Protein AF-S9S269-F1 (afdb_monomer)

InterPro domains:
  IPR006431 Bacteriophage tail tape measure, C-terminal [PF09718] (2-37)

Organism: NCBI:txid1123069

Sequence (153 aa):
MGQFVKTGKLNFRDLVTSLLADLAQLAARRFILGPIANALSGVFSGAGGIFANVLHAGGMVGSAGPSRMVPAMAFAAAPRMHSGGMAGLRHDEVPAILQRGERVLSRREAQSYGAGGGVNVTIMARDAESFRQSRTQVAADIARAVSLGRRGM

Mean predicted aligned error: 17.54 Å

Secondary structure (DSSP, 8-state):
--STTS-----HHHHHHHHHHHHHHHHHHHHHHHHHHHHHHHHHHTTTEEEEE--TT---TTSS--EEEEEGGGGTT---GGG---TTS-TT-------TT--PPPHHHHHHHHH----------S-HHHHHHHHHHHHHHHHHHHHHHTT--

Radius of gyration: 37.11 Å; Cα contacts (8 Å, |Δi|>4): 52; chains: 1; bounding box: 91×45×87 Å

Structure (mmCIF, N/CA/C/O backbone):
data_AF-S9S269-F1
#
_entry.id   AF-S9S269-F1
#
loop_
_atom_site.group_PDB
_atom_site.id
_atom_site.type_symbol
_atom_site.label_atom_id
_atom_site.label_alt_id
_atom_site.label_comp_id
_atom_site.label_asym_id
_atom_site.label_entity_id
_atom_site.label_seq_id
_atom_site.pdbx_PDB_ins_code
_atom_site.Cartn_x
_atom_site.Cartn_y
_atom_site.Cartn_z
_atom_site.occupancy
_atom_site.B_iso_or_equiv
_atom_site.auth_seq_id
_atom_site.auth_comp_id
_atom_site.auth_asym_id
_atom_site.auth_atom_id
_atom_site.pdbx_PDB_model_num
ATOM 1 N N . MET A 1 1 ? 43.053 9.076 -40.406 1.00 41.72 1 MET A N 1
ATOM 2 C CA . MET A 1 1 ? 43.858 9.992 -39.564 1.00 41.72 1 MET A CA 1
ATOM 3 C C . MET A 1 1 ? 44.193 11.262 -40.348 1.00 41.72 1 MET A C 1
ATOM 5 O O . MET A 1 1 ? 45.353 11.549 -40.606 1.00 41.72 1 MET A O 1
ATOM 9 N N . GLY A 1 2 ? 43.165 11.978 -40.814 1.00 50.69 2 GLY A N 1
ATOM 10 C CA . GLY A 1 2 ? 43.302 13.126 -41.714 1.00 50.69 2 GLY A CA 1
ATOM 11 C C . GLY A 1 2 ? 42.988 14.437 -40.997 1.00 50.69 2 GLY A C 1
ATOM 12 O O . GLY A 1 2 ? 42.095 14.478 -40.161 1.00 50.69 2 GLY A O 1
ATOM 13 N N . GLN A 1 3 ? 43.744 15.485 -41.327 1.00 48.25 3 GLN A N 1
ATOM 14 C CA . GLN A 1 3 ? 43.521 16.902 -40.985 1.00 48.25 3 GLN A CA 1
ATOM 15 C C . GLN A 1 3 ? 43.586 17.368 -39.516 1.00 48.25 3 GLN A C 1
ATOM 17 O O . GLN A 1 3 ? 43.533 18.572 -39.288 1.00 48.25 3 GLN A O 1
ATOM 22 N N . PHE A 1 4 ? 43.826 16.501 -38.532 1.00 53.91 4 PHE A N 1
ATOM 23 C CA . PHE A 1 4 ? 43.843 16.911 -37.115 1.00 53.91 4 PHE A CA 1
ATOM 24 C C . PHE A 1 4 ? 45.000 17.859 -36.703 1.00 53.91 4 PHE A C 1
ATOM 26 O O . PHE A 1 4 ? 44.900 18.524 -35.679 1.00 53.91 4 PHE A O 1
ATOM 33 N N . VAL A 1 5 ? 46.095 17.971 -37.474 1.00 51.16 5 VAL A N 1
ATOM 34 C CA . VAL A 1 5 ? 47.366 18.527 -36.938 1.00 51.16 5 VAL A CA 1
ATOM 35 C C . VAL A 1 5 ? 47.867 19.822 -37.606 1.00 51.16 5 VAL A C 1
ATOM 37 O O . VAL A 1 5 ? 48.879 20.361 -37.180 1.00 51.16 5 VAL A O 1
ATOM 40 N N . LYS A 1 6 ? 47.198 20.398 -38.618 1.00 48.97 6 LYS A N 1
ATOM 41 C CA . LYS A 1 6 ? 47.802 21.530 -39.368 1.00 48.97 6 LYS A CA 1
ATOM 42 C C . LYS A 1 6 ? 47.320 22.948 -39.048 1.00 48.97 6 LYS A C 1
ATOM 44 O O . LYS A 1 6 ? 47.959 23.879 -39.522 1.00 48.97 6 LYS A O 1
ATOM 49 N N . THR A 1 7 ? 46.269 23.162 -38.253 1.00 53.44 7 THR A N 1
ATOM 50 C CA . THR A 1 7 ? 45.755 24.537 -38.048 1.00 53.44 7 THR A CA 1
ATOM 51 C C . THR A 1 7 ? 45.468 24.956 -36.612 1.00 53.44 7 THR A C 1
ATOM 53 O O . THR A 1 7 ? 45.322 26.155 -36.397 1.00 53.44 7 THR A O 1
ATOM 56 N N . GLY A 1 8 ? 45.409 24.049 -35.628 1.00 50.50 8 GLY A N 1
ATOM 57 C CA . GLY A 1 8 ? 45.296 24.420 -34.205 1.00 50.50 8 GLY A CA 1
ATOM 58 C C . GLY A 1 8 ? 44.146 25.383 -33.857 1.00 50.50 8 GLY A C 1
ATOM 59 O O . GLY A 1 8 ? 44.200 26.055 -32.833 1.00 50.50 8 GLY A O 1
ATOM 60 N N . LYS A 1 9 ? 43.118 25.488 -34.709 1.00 51.69 9 LYS A N 1
ATOM 61 C CA . LYS A 1 9 ? 41.952 26.355 -34.523 1.00 51.69 9 LYS A CA 1
ATOM 62 C C . LYS A 1 9 ? 40.711 25.478 -34.552 1.00 51.69 9 LYS A C 1
ATOM 64 O O . LYS A 1 9 ? 40.215 25.128 -35.617 1.00 51.69 9 LYS A O 1
ATOM 69 N N . LEU A 1 10 ? 40.230 25.103 -33.371 1.00 59.59 10 LEU A N 1
ATOM 70 C CA . LEU A 1 10 ? 38.880 24.574 -33.213 1.00 59.59 10 LEU A CA 1
ATOM 71 C C . LEU A 1 10 ? 37.900 25.699 -33.563 1.00 59.59 10 LEU A C 1
ATOM 73 O O . LEU A 1 10 ? 37.666 26.599 -32.758 1.00 59.59 10 LEU A O 1
ATOM 77 N N . ASN A 1 11 ? 37.334 25.680 -34.769 1.00 74.19 11 ASN A N 1
ATOM 78 C CA . ASN A 1 11 ? 36.183 26.520 -35.066 1.00 74.19 11 ASN A CA 1
ATOM 79 C C . ASN A 1 11 ? 35.004 25.963 -34.267 1.00 74.19 11 ASN A C 1
ATOM 81 O O . ASN A 1 11 ? 34.527 24.863 -34.538 1.00 74.19 11 ASN A O 1
ATOM 85 N N . PHE A 1 12 ? 34.505 26.727 -33.298 1.00 74.88 12 PHE A N 1
ATOM 86 C CA . PHE A 1 12 ? 33.343 26.342 -32.490 1.00 74.88 12 PHE A CA 1
ATOM 87 C C . PHE A 1 12 ? 32.138 25.917 -33.352 1.00 74.88 12 PHE A C 1
ATOM 89 O O . PHE A 1 12 ? 31.405 25.002 -32.993 1.00 74.88 12 PHE A O 1
ATOM 96 N N . ARG A 1 13 ? 31.981 26.522 -34.538 1.00 78.25 13 ARG A N 1
ATOM 97 C CA . ARG A 1 13 ? 30.952 26.147 -35.521 1.00 78.25 13 ARG A CA 1
ATOM 98 C C . ARG A 1 13 ? 31.097 24.714 -36.028 1.00 78.25 13 ARG A C 1
ATOM 100 O O . ARG A 1 13 ? 30.091 24.019 -36.124 1.00 78.25 13 ARG A O 1
ATOM 107 N N . ASP A 1 14 ? 32.315 24.264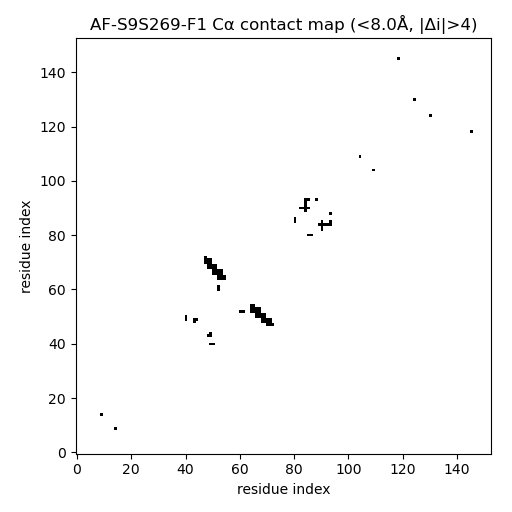 -36.307 1.00 80.25 14 ASP A N 1
ATOM 108 C CA . ASP A 1 14 ? 32.562 22.916 -36.827 1.00 80.25 14 ASP A CA 1
ATOM 109 C C . ASP A 1 14 ? 32.287 21.866 -35.736 1.00 80.25 14 ASP A C 1
ATOM 111 O O . ASP A 1 14 ? 31.657 20.848 -36.012 1.00 80.25 14 ASP A O 1
ATOM 115 N N . LEU A 1 15 ? 32.638 22.169 -34.477 1.00 82.75 15 LEU A N 1
ATOM 116 C CA . LEU A 1 15 ? 32.318 21.333 -33.310 1.00 82.75 15 LEU A CA 1
ATOM 117 C C . LEU A 1 15 ? 30.804 21.218 -33.069 1.00 82.75 15 LEU A C 1
ATOM 119 O O . LEU A 1 15 ? 30.281 20.130 -32.829 1.00 82.75 15 LEU A O 1
ATOM 123 N N . VAL A 1 16 ? 30.082 22.340 -33.128 1.00 87.25 16 VAL A N 1
ATOM 124 C CA . VAL A 1 16 ? 28.619 22.340 -32.974 1.00 87.25 16 VAL A CA 1
ATOM 125 C C . VAL A 1 16 ? 27.963 21.576 -34.125 1.00 87.25 16 VAL A C 1
ATOM 127 O O . VAL A 1 16 ? 27.030 20.809 -33.901 1.00 87.25 16 VAL A O 1
ATOM 130 N N . THR A 1 17 ? 28.481 21.725 -35.345 1.00 88.56 17 THR A N 1
ATOM 131 C CA . THR A 1 17 ? 27.962 21.024 -36.526 1.00 88.56 17 THR A CA 1
ATOM 132 C C . THR A 1 17 ? 28.174 19.514 -36.421 1.00 88.56 17 THR A C 1
ATOM 134 O O . THR A 1 17 ? 27.249 18.758 -36.711 1.00 88.56 17 THR A O 1
ATOM 137 N N . SER A 1 18 ? 29.340 19.055 -35.946 1.00 86.38 18 SER A N 1
ATOM 138 C CA . SER A 1 18 ? 29.592 17.624 -35.735 1.00 86.38 18 SER A CA 1
ATOM 139 C C . SER A 1 18 ? 28.717 17.039 -34.623 1.00 86.38 18 SER A C 1
ATOM 141 O O . SER A 1 18 ? 28.159 15.962 -34.794 1.00 86.38 18 SER A O 1
ATOM 143 N N . LEU A 1 19 ? 28.511 17.769 -33.520 1.00 87.88 19 LEU A N 1
ATOM 144 C CA . LEU A 1 19 ? 27.635 17.326 -32.429 1.00 87.88 19 LEU A CA 1
ATOM 145 C C . LEU A 1 19 ? 26.166 17.220 -32.874 1.00 87.88 19 LEU A C 1
ATOM 147 O O . LEU A 1 19 ? 25.476 16.263 -32.530 1.00 87.88 19 LEU A O 1
ATOM 151 N N . LEU A 1 20 ? 25.683 18.180 -33.668 1.00 88.75 20 LEU A N 1
ATOM 152 C CA . LEU A 1 20 ? 24.336 18.128 -34.238 1.00 88.75 20 LEU A CA 1
ATOM 153 C C . LEU A 1 20 ? 24.176 16.964 -35.219 1.00 88.75 20 LEU A C 1
ATOM 155 O O . LEU A 1 20 ? 23.143 16.295 -35.198 1.00 88.75 20 LEU A O 1
ATOM 159 N N . ALA A 1 21 ? 25.191 16.700 -36.044 1.00 90.44 21 ALA A N 1
ATOM 160 C CA . ALA A 1 21 ? 25.195 15.555 -36.946 1.00 90.44 21 ALA A CA 1
ATOM 161 C C . ALA A 1 21 ? 25.129 14.227 -36.171 1.00 90.44 21 ALA A C 1
ATOM 163 O O . ALA A 1 21 ? 24.316 13.364 -36.510 1.00 90.44 21 ALA A O 1
ATOM 164 N N . ASP A 1 22 ? 25.896 14.095 -35.085 1.00 87.94 22 ASP A N 1
ATOM 165 C CA . ASP A 1 22 ? 25.883 12.905 -34.230 1.00 87.94 22 ASP A CA 1
ATOM 166 C C . ASP A 1 22 ? 24.524 12.707 -33.535 1.00 87.94 22 ASP A C 1
ATOM 168 O O . ASP A 1 22 ? 23.976 11.599 -33.527 1.00 87.94 22 ASP A O 1
ATOM 172 N N . LEU A 1 23 ? 23.921 13.779 -33.007 1.00 90.56 23 LEU A N 1
ATOM 173 C CA . LEU A 1 23 ? 22.584 13.727 -32.402 1.00 90.56 23 LEU A CA 1
ATOM 174 C C . LEU A 1 23 ? 21.498 13.376 -33.428 1.00 90.56 23 LEU A C 1
ATOM 176 O O . LEU A 1 23 ? 20.616 12.564 -33.137 1.00 90.56 23 LEU A O 1
ATOM 180 N N . ALA A 1 24 ? 21.575 13.933 -34.639 1.00 85.31 24 ALA A N 1
ATOM 181 C CA . ALA A 1 24 ? 20.662 13.609 -35.731 1.00 85.31 24 ALA A CA 1
ATOM 182 C C . ALA A 1 24 ? 20.799 12.142 -36.161 1.00 85.31 24 ALA A C 1
ATOM 184 O O . ALA A 1 24 ? 19.796 11.456 -36.371 1.00 85.31 24 ALA A O 1
ATOM 185 N N . GLN A 1 25 ? 22.027 11.624 -36.224 1.00 85.50 25 GLN A N 1
ATOM 186 C CA . GLN A 1 25 ? 22.276 10.226 -36.555 1.00 85.50 25 GLN A CA 1
ATOM 187 C C . GLN A 1 25 ? 21.757 9.277 -35.467 1.00 85.50 25 GLN A C 1
ATOM 189 O O . GLN A 1 25 ? 21.189 8.227 -35.785 1.00 85.50 25 GLN A O 1
ATOM 194 N N . LEU A 1 26 ? 21.892 9.639 -34.189 1.00 84.94 26 LEU A N 1
ATOM 195 C CA . LEU A 1 26 ? 21.332 8.870 -33.078 1.00 84.94 26 LEU A CA 1
ATOM 196 C C . LEU A 1 26 ? 19.793 8.863 -33.112 1.00 84.94 26 LEU A C 1
ATOM 198 O O . LEU A 1 26 ? 19.175 7.804 -32.961 1.00 84.94 26 LEU A O 1
ATOM 202 N N . ALA A 1 27 ? 19.175 10.020 -33.364 1.00 78.12 27 ALA A N 1
ATOM 203 C CA . ALA A 1 27 ? 17.726 10.157 -33.489 1.00 78.12 27 ALA A CA 1
ATOM 204 C C . ALA A 1 27 ? 17.177 9.340 -34.671 1.00 78.12 27 ALA A C 1
ATOM 206 O O . ALA A 1 27 ? 16.220 8.582 -34.504 1.00 78.12 27 ALA A O 1
ATOM 207 N N . ALA A 1 28 ? 17.828 9.417 -35.835 1.00 79.38 28 ALA A N 1
ATOM 208 C CA . ALA A 1 28 ? 17.456 8.653 -37.023 1.00 79.38 28 ALA A CA 1
ATOM 209 C C . ALA A 1 28 ? 17.548 7.138 -36.782 1.00 79.38 28 ALA A C 1
ATOM 211 O O . ALA A 1 28 ? 16.620 6.399 -37.109 1.00 79.38 28 ALA A O 1
ATOM 212 N N . ARG A 1 29 ? 18.623 6.664 -36.133 1.00 75.62 29 ARG A N 1
ATOM 213 C CA . ARG A 1 29 ? 18.762 5.246 -35.757 1.00 75.62 29 ARG A CA 1
ATOM 214 C C . ARG A 1 29 ? 17.632 4.794 -34.836 1.00 75.62 29 ARG A C 1
ATOM 216 O O . ARG A 1 29 ? 17.072 3.725 -35.053 1.00 75.62 29 ARG A O 1
ATOM 223 N N . ARG A 1 30 ? 17.255 5.602 -33.841 1.00 72.88 30 ARG A N 1
ATOM 224 C CA . ARG A 1 30 ? 16.157 5.272 -32.917 1.00 72.88 30 ARG A CA 1
ATOM 225 C C . ARG A 1 30 ? 14.789 5.262 -33.608 1.00 72.88 30 ARG A C 1
ATOM 227 O O . ARG A 1 30 ? 13.977 4.394 -33.303 1.00 72.88 30 ARG A O 1
ATOM 234 N N . PHE A 1 31 ? 14.555 6.174 -34.550 1.00 75.44 31 PHE A N 1
ATOM 235 C CA . PHE A 1 31 ? 13.315 6.244 -35.326 1.00 75.44 31 PHE A CA 1
ATOM 236 C C . PHE A 1 31 ? 13.146 5.053 -36.280 1.00 75.44 31 PHE A C 1
ATOM 238 O O . PHE A 1 31 ? 12.051 4.515 -36.388 1.00 75.44 31 PHE A O 1
ATOM 245 N N . ILE A 1 32 ? 14.226 4.605 -36.928 1.00 70.81 32 ILE A N 1
ATOM 246 C CA . ILE A 1 32 ? 14.189 3.477 -37.874 1.00 70.81 32 ILE A CA 1
ATOM 247 C C . ILE A 1 32 ? 14.146 2.132 -37.138 1.00 70.81 32 ILE A C 1
ATOM 249 O O . ILE A 1 32 ? 13.384 1.238 -37.502 1.00 70.81 32 ILE A O 1
ATOM 253 N N . LEU A 1 33 ? 14.955 1.973 -36.089 1.00 69.50 33 LEU A N 1
ATOM 254 C CA . LEU A 1 33 ? 15.073 0.697 -35.379 1.00 69.50 33 LEU A CA 1
ATOM 255 C C . LEU A 1 33 ? 13.929 0.456 -34.386 1.00 69.50 33 LEU A C 1
ATOM 257 O O . LEU A 1 33 ? 13.640 -0.696 -34.076 1.00 69.50 33 LEU A O 1
ATOM 261 N N . GLY A 1 34 ? 13.254 1.507 -33.909 1.00 66.12 34 GLY A N 1
ATOM 262 C CA . GLY A 1 34 ? 12.131 1.388 -32.973 1.00 66.12 34 GLY A CA 1
ATOM 263 C C . GLY A 1 34 ? 10.959 0.555 -33.520 1.00 66.12 34 GLY A C 1
ATOM 264 O O . GLY A 1 34 ? 10.567 -0.423 -32.882 1.00 66.12 34 GLY A O 1
ATOM 265 N N . PRO A 1 35 ? 10.415 0.876 -34.709 1.00 67.75 35 PRO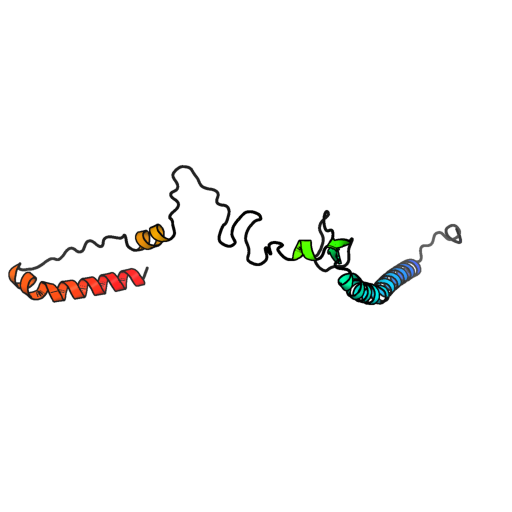 A N 1
ATOM 266 C CA . PRO A 1 35 ? 9.337 0.108 -35.331 1.00 67.75 35 PRO A CA 1
ATOM 267 C C . PRO A 1 35 ? 9.720 -1.343 -35.640 1.00 67.75 35 PRO A C 1
ATOM 269 O O . PRO A 1 35 ? 8.913 -2.243 -35.414 1.00 67.75 35 PRO A O 1
ATOM 272 N N . ILE A 1 36 ? 10.956 -1.591 -36.092 1.00 66.50 36 ILE A N 1
ATOM 273 C CA . ILE A 1 36 ? 11.447 -2.948 -36.379 1.00 66.50 36 ILE A CA 1
ATOM 274 C C . ILE A 1 36 ? 11.548 -3.763 -35.087 1.00 66.50 36 ILE A C 1
ATOM 276 O O . ILE A 1 36 ? 11.098 -4.904 -35.057 1.00 66.50 36 ILE A O 1
ATOM 280 N N . ALA A 1 37 ? 12.063 -3.181 -34.001 1.00 65.12 37 ALA A N 1
ATOM 281 C CA . ALA A 1 37 ? 12.130 -3.850 -32.703 1.00 65.12 37 ALA A CA 1
ATOM 282 C C . ALA A 1 37 ? 10.734 -4.233 -32.170 1.00 65.12 37 ALA A C 1
ATOM 284 O O . ALA A 1 37 ? 10.551 -5.338 -31.658 1.00 65.12 37 ALA A O 1
ATOM 285 N N . ASN A 1 38 ? 9.734 -3.364 -32.352 1.00 63.78 38 ASN A N 1
ATOM 286 C CA . ASN A 1 38 ? 8.350 -3.641 -31.955 1.00 63.78 38 ASN A CA 1
ATOM 287 C C . ASN A 1 38 ? 7.690 -4.726 -32.824 1.00 63.78 38 ASN A C 1
ATOM 289 O O . ASN A 1 38 ? 7.019 -5.612 -32.297 1.00 63.78 38 ASN A O 1
ATOM 293 N N . ALA A 1 39 ? 7.906 -4.697 -34.143 1.00 65.44 39 ALA A N 1
ATOM 294 C CA . ALA A 1 39 ? 7.372 -5.702 -35.063 1.00 65.44 39 ALA A CA 1
ATOM 295 C C . ALA A 1 39 ? 8.002 -7.087 -34.835 1.00 65.44 39 ALA A C 1
ATOM 297 O O . ALA A 1 39 ? 7.301 -8.099 -34.807 1.00 65.44 39 ALA A O 1
ATOM 298 N N . LEU A 1 40 ? 9.316 -7.134 -34.598 1.00 63.06 40 LEU A N 1
ATOM 299 C CA . LEU A 1 40 ? 10.040 -8.372 -34.317 1.00 63.06 40 LEU A CA 1
ATOM 300 C C . LEU A 1 40 ? 9.606 -8.987 -32.974 1.00 63.06 40 LEU A C 1
ATOM 302 O O . LEU A 1 40 ? 9.427 -10.199 -32.879 1.00 63.06 40 LEU A O 1
ATOM 306 N N . SER A 1 41 ? 9.345 -8.152 -31.961 1.00 63.06 41 SER A N 1
ATOM 307 C CA . SER A 1 41 ? 8.763 -8.577 -30.679 1.00 63.06 41 SER A CA 1
ATOM 308 C C . SER A 1 41 ? 7.410 -9.287 -30.856 1.00 63.06 41 SER A C 1
ATOM 310 O O . SER A 1 41 ? 7.172 -10.330 -30.245 1.00 63.06 41 SER A O 1
ATOM 312 N N . GLY A 1 42 ? 6.555 -8.794 -31.760 1.00 62.69 42 GLY A N 1
ATOM 313 C CA . GLY A 1 42 ? 5.272 -9.426 -32.084 1.00 62.69 42 GLY A CA 1
ATOM 314 C C . GLY A 1 42 ? 5.421 -10.829 -32.685 1.00 62.69 42 GLY A C 1
ATOM 315 O O . GLY A 1 42 ? 4.712 -11.747 -32.280 1.00 62.69 42 GLY A O 1
ATOM 316 N N . VAL A 1 43 ? 6.391 -11.028 -33.582 1.00 64.19 43 VAL A N 1
ATOM 317 C CA . VAL A 1 43 ? 6.642 -12.323 -34.245 1.00 64.19 43 VAL A CA 1
ATOM 318 C C . VAL A 1 43 ? 7.253 -13.346 -33.282 1.00 64.19 43 VAL A C 1
ATOM 320 O O . VAL A 1 43 ? 6.826 -14.499 -33.256 1.00 64.19 43 VAL A O 1
ATOM 323 N N . PHE A 1 44 ? 8.202 -12.934 -32.438 1.00 59.50 44 PHE A N 1
ATOM 324 C CA . PHE A 1 44 ? 8.818 -13.833 -31.455 1.00 59.50 44 PHE A CA 1
ATOM 325 C C . PHE A 1 44 ? 7.894 -14.177 -30.275 1.00 59.50 44 PHE A C 1
ATOM 327 O O . PHE A 1 44 ? 8.063 -15.239 -29.674 1.00 59.50 44 PHE A O 1
ATOM 334 N N . SER A 1 45 ? 6.866 -13.363 -29.993 1.00 59.94 45 SER A N 1
ATOM 335 C CA . SER A 1 45 ? 5.842 -13.710 -28.993 1.00 59.94 45 SER A CA 1
ATOM 336 C C . SER A 1 45 ? 5.015 -14.950 -29.363 1.00 59.94 45 SER A C 1
ATOM 338 O O . SER A 1 45 ? 4.607 -15.702 -28.477 1.00 59.94 45 SER A O 1
ATOM 340 N N . GLY A 1 46 ? 4.870 -15.246 -30.662 1.00 62.41 46 GLY A N 1
ATOM 341 C CA . GLY A 1 46 ? 4.242 -16.475 -31.162 1.00 62.41 46 GLY A CA 1
ATOM 342 C C . GLY A 1 46 ? 5.038 -17.758 -30.878 1.00 62.41 46 GLY A C 1
ATOM 343 O O . GLY A 1 46 ? 4.464 -18.843 -30.895 1.00 62.41 46 GLY A O 1
ATOM 344 N N . ALA A 1 47 ? 6.332 -17.650 -30.554 1.00 68.12 47 ALA A N 1
ATOM 345 C CA . ALA A 1 47 ? 7.193 -18.775 -30.175 1.00 68.12 47 ALA A CA 1
ATOM 346 C C . ALA A 1 47 ? 7.220 -19.041 -28.651 1.00 68.12 47 ALA A C 1
ATOM 348 O O . ALA A 1 47 ? 8.040 -19.822 -28.170 1.00 68.12 47 ALA A O 1
ATOM 349 N N . GLY A 1 48 ? 6.342 -18.390 -27.873 1.00 73.56 48 GLY A N 1
ATOM 350 C CA . GLY A 1 48 ? 6.202 -18.606 -26.426 1.00 73.56 48 GLY A CA 1
ATOM 351 C C . GLY A 1 48 ? 7.196 -17.834 -25.545 1.00 73.56 48 GLY A C 1
ATOM 352 O O . GLY A 1 48 ? 7.239 -18.053 -24.330 1.00 73.56 48 GLY A O 1
ATOM 353 N N . GLY A 1 49 ? 7.985 -16.924 -26.124 1.00 81.50 49 GLY A N 1
ATOM 354 C CA . GLY A 1 49 ? 8.927 -16.057 -25.412 1.00 81.50 49 GLY A CA 1
ATOM 355 C C . GLY A 1 49 ? 8.504 -14.588 -25.427 1.00 81.50 49 GLY A C 1
ATOM 356 O O . GLY A 1 49 ? 7.899 -14.119 -26.382 1.00 81.50 49 GLY A O 1
ATOM 357 N N . ILE A 1 50 ? 8.849 -13.838 -24.383 1.00 84.56 50 ILE A N 1
ATOM 358 C CA . ILE A 1 50 ? 8.725 -12.375 -24.344 1.00 84.56 50 ILE A CA 1
ATOM 359 C C . ILE A 1 50 ? 10.088 -11.745 -24.054 1.00 84.56 50 ILE A C 1
ATOM 361 O O . ILE A 1 50 ? 10.934 -12.352 -23.393 1.00 84.56 50 ILE A O 1
ATOM 365 N N . PHE A 1 51 ? 10.311 -10.518 -24.522 1.00 86.06 51 PHE A N 1
ATOM 366 C CA . PHE A 1 51 ? 11.480 -9.733 -24.127 1.00 86.06 51 PHE A CA 1
ATOM 367 C C . PHE A 1 51 ? 11.185 -8.984 -22.828 1.00 86.06 51 PHE A C 1
ATOM 369 O O . PHE A 1 51 ? 10.287 -8.145 -22.776 1.00 86.06 51 PHE A O 1
ATOM 376 N N . ALA A 1 52 ? 11.956 -9.273 -21.781 1.00 88.88 52 ALA A N 1
ATOM 377 C CA . ALA A 1 52 ? 11.902 -8.550 -20.515 1.00 88.88 52 ALA A CA 1
ATOM 378 C C . ALA A 1 52 ? 13.135 -7.648 -20.369 1.00 88.88 52 ALA A C 1
ATOM 380 O O . ALA A 1 52 ? 14.264 -8.087 -20.606 1.00 88.88 52 ALA A O 1
ATOM 381 N N . ASN A 1 53 ? 12.919 -6.393 -19.965 1.00 90.94 53 ASN A N 1
ATOM 382 C CA . ASN A 1 53 ? 13.998 -5.446 -19.675 1.00 90.94 53 ASN A CA 1
ATOM 383 C C . ASN A 1 53 ? 14.818 -5.903 -18.458 1.00 90.94 53 ASN A C 1
ATOM 385 O O . ASN A 1 53 ? 14.262 -6.353 -17.457 1.00 90.94 53 ASN A O 1
ATOM 389 N N . VAL A 1 54 ? 16.138 -5.740 -18.532 1.00 91.12 54 VAL A N 1
ATOM 390 C CA . VAL A 1 54 ? 17.094 -6.062 -17.466 1.00 91.12 54 VAL A CA 1
ATOM 391 C C . VAL A 1 54 ? 17.629 -4.755 -16.886 1.00 91.12 54 VAL A C 1
ATOM 393 O O . VAL A 1 54 ? 18.468 -4.094 -17.490 1.00 91.12 54 VAL A O 1
ATOM 396 N N . LEU A 1 55 ? 17.139 -4.378 -15.705 1.00 91.75 55 LEU A N 1
ATOM 397 C CA . LEU A 1 55 ? 17.413 -3.078 -15.078 1.00 91.75 55 LEU A CA 1
ATOM 398 C C . LEU A 1 55 ? 18.271 -3.202 -13.801 1.00 91.75 55 LEU A C 1
ATOM 400 O O . LEU A 1 55 ? 17.995 -2.544 -12.803 1.00 91.75 55 LEU A O 1
ATOM 404 N N . HIS A 1 56 ? 19.311 -4.049 -13.801 1.00 90.94 56 HIS A N 1
ATOM 405 C CA . HIS A 1 56 ? 20.150 -4.289 -12.607 1.00 90.94 56 HIS A CA 1
ATOM 406 C C . HIS A 1 56 ? 20.877 -3.040 -12.083 1.00 90.94 56 HIS A C 1
ATOM 408 O O . HIS A 1 56 ? 21.075 -2.917 -10.881 1.00 90.94 56 HIS A O 1
ATOM 414 N N . ALA A 1 57 ? 21.250 -2.115 -12.968 1.00 92.06 57 ALA A N 1
ATOM 415 C CA . ALA A 1 57 ? 21.896 -0.849 -12.610 1.00 92.06 57 ALA A CA 1
ATOM 416 C C . ALA A 1 57 ? 20.891 0.315 -12.450 1.00 92.06 57 ALA A C 1
ATOM 418 O O . ALA A 1 57 ? 21.290 1.476 -12.412 1.00 92.06 57 ALA A O 1
ATOM 419 N N . GLY A 1 58 ? 19.588 0.014 -12.390 1.00 88.19 58 GLY A N 1
ATOM 420 C CA . GLY A 1 58 ? 18.510 0.999 -12.459 1.00 88.19 58 GLY A CA 1
ATOM 421 C C . GLY A 1 58 ? 18.066 1.317 -13.893 1.00 88.19 58 GLY A C 1
ATOM 422 O O . GLY A 1 58 ? 18.588 0.775 -14.868 1.00 88.19 58 GLY A O 1
ATOM 423 N N . GLY A 1 59 ? 17.052 2.177 -14.017 1.00 89.38 59 GLY A N 1
ATOM 424 C CA . GLY A 1 59 ? 16.488 2.628 -15.293 1.00 89.38 59 GLY A CA 1
ATOM 425 C C . GLY A 1 59 ? 14.969 2.807 -15.249 1.00 89.38 59 GLY A C 1
ATOM 426 O O . GLY A 1 59 ? 14.307 2.415 -14.290 1.00 89.38 59 GLY A O 1
ATOM 427 N N . MET A 1 60 ? 14.409 3.415 -16.297 1.00 90.31 60 MET A N 1
ATOM 428 C CA . MET A 1 60 ? 12.964 3.630 -16.421 1.00 90.31 60 MET A CA 1
ATOM 429 C C . MET A 1 60 ? 12.300 2.421 -17.090 1.00 90.31 60 MET A C 1
ATOM 431 O O . MET A 1 60 ? 12.656 2.049 -18.211 1.00 90.31 60 MET A O 1
ATOM 435 N N . VAL A 1 61 ? 11.314 1.811 -16.429 1.00 87.75 61 VAL A N 1
ATOM 436 C CA . VAL A 1 61 ? 10.539 0.695 -17.000 1.00 87.75 61 VAL A CA 1
ATOM 437 C C . VAL A 1 61 ? 9.819 1.153 -18.271 1.00 87.75 61 VAL A C 1
ATOM 439 O O . VAL A 1 61 ? 9.248 2.238 -18.312 1.00 87.75 61 VAL A O 1
ATOM 442 N N . GLY A 1 62 ? 9.866 0.327 -19.320 1.00 84.62 62 GLY A N 1
ATOM 443 C CA . GLY A 1 62 ? 9.278 0.634 -20.630 1.00 84.62 62 GLY A CA 1
ATOM 444 C C . GLY A 1 62 ? 10.169 1.477 -21.547 1.00 84.62 62 GLY A C 1
ATOM 445 O O . GLY A 1 62 ? 9.867 1.606 -22.731 1.00 84.62 62 GLY A O 1
ATOM 446 N N . SER A 1 63 ? 11.290 2.007 -21.049 1.00 86.31 63 SER A N 1
ATOM 447 C CA . SER A 1 63 ? 12.310 2.601 -21.915 1.00 86.31 63 SER A CA 1
ATOM 448 C C . SER A 1 63 ? 13.123 1.526 -22.647 1.00 86.31 63 SER A C 1
ATOM 450 O O . SER A 1 63 ? 13.190 0.373 -22.218 1.00 86.31 63 SER A O 1
ATOM 452 N N . ALA A 1 64 ? 13.736 1.904 -23.771 1.00 82.50 64 ALA A N 1
ATOM 453 C CA . ALA A 1 64 ? 14.662 1.031 -24.482 1.00 82.50 64 ALA A CA 1
ATOM 454 C C . ALA A 1 64 ? 15.902 0.759 -23.615 1.00 82.50 64 ALA A C 1
ATOM 456 O O . ALA A 1 64 ? 16.501 1.694 -23.085 1.00 82.50 64 ALA A O 1
ATOM 457 N N . GLY A 1 65 ? 16.310 -0.505 -23.514 1.00 85.50 65 GLY A N 1
ATOM 458 C CA . GLY A 1 65 ? 17.473 -0.919 -22.736 1.00 85.50 65 GLY A CA 1
ATOM 459 C C . GLY A 1 65 ? 17.834 -2.386 -22.976 1.00 85.50 65 GLY A C 1
ATOM 460 O O . GLY A 1 65 ? 17.200 -3.046 -23.807 1.00 85.50 65 GLY A O 1
ATOM 461 N N . PRO A 1 66 ? 18.854 -2.909 -22.271 1.00 89.94 66 PRO A N 1
ATOM 462 C CA . PRO A 1 66 ? 19.190 -4.325 -22.317 1.00 89.94 66 PRO A CA 1
ATOM 463 C C . PRO A 1 66 ? 17.961 -5.173 -21.986 1.00 89.94 66 PRO A C 1
ATOM 465 O O . PRO A 1 66 ? 17.303 -4.960 -20.968 1.00 89.94 66 PRO A O 1
ATOM 468 N N . SER A 1 67 ? 17.649 -6.138 -22.842 1.00 90.00 67 SER A N 1
ATOM 469 C CA . SER A 1 67 ? 16.544 -7.070 -22.637 1.00 90.00 67 SER A CA 1
ATOM 470 C C . SER A 1 67 ? 17.003 -8.496 -22.902 1.00 90.00 67 SER A C 1
ATOM 472 O O . SER A 1 67 ? 17.978 -8.734 -23.617 1.00 90.00 67 SER A O 1
ATOM 474 N N . ARG A 1 68 ? 16.315 -9.456 -22.287 1.00 90.50 68 ARG A N 1
ATOM 475 C CA . ARG A 1 68 ? 16.544 -10.888 -22.501 1.00 90.50 68 ARG A CA 1
ATOM 476 C C . ARG A 1 68 ? 15.232 -11.574 -22.838 1.00 90.50 68 ARG A C 1
ATOM 478 O O . ARG A 1 68 ? 14.186 -11.214 -22.297 1.00 90.50 68 ARG A O 1
ATOM 485 N N . MET A 1 69 ? 15.306 -12.577 -23.705 1.00 89.69 69 MET A N 1
ATOM 486 C CA . MET A 1 69 ? 14.166 -13.438 -23.984 1.00 89.69 69 MET A CA 1
ATOM 487 C C . MET A 1 69 ? 13.925 -14.359 -22.785 1.00 89.69 69 MET A C 1
ATOM 489 O O . MET A 1 69 ? 14.852 -14.993 -22.274 1.00 89.69 69 MET A O 1
ATOM 493 N N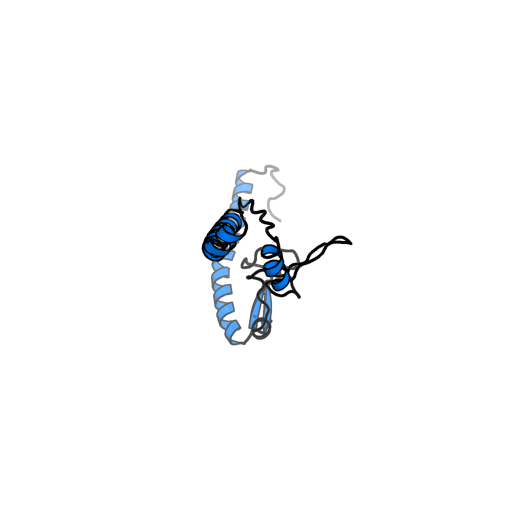 . VAL A 1 70 ? 12.683 -14.399 -22.318 1.00 89.81 70 VAL A N 1
ATOM 494 C CA . VAL A 1 70 ? 12.229 -15.214 -21.188 1.00 89.81 70 VAL A CA 1
ATOM 495 C C . VAL A 1 70 ? 10.906 -15.893 -21.547 1.00 89.81 70 VAL A C 1
ATOM 497 O O . VAL A 1 70 ? 10.119 -15.311 -22.295 1.00 89.81 70 VAL A O 1
ATOM 500 N N . PRO A 1 71 ? 10.634 -17.114 -21.051 1.00 90.50 71 PRO A N 1
ATOM 501 C CA . PRO A 1 71 ? 9.368 -17.789 -21.320 1.00 90.50 71 PRO A CA 1
ATOM 502 C C . PRO A 1 71 ? 8.175 -16.951 -20.853 1.00 90.50 71 PRO A C 1
ATOM 504 O O . PRO A 1 71 ? 8.166 -16.472 -19.717 1.00 90.50 71 PRO A O 1
ATOM 507 N N . ALA A 1 72 ? 7.140 -16.825 -21.685 1.00 87.50 72 ALA A N 1
ATOM 508 C CA . ALA A 1 72 ? 5.933 -16.072 -21.336 1.00 87.50 72 ALA A CA 1
ATOM 509 C C . ALA A 1 72 ? 5.257 -16.627 -20.067 1.00 87.50 72 ALA A C 1
ATOM 511 O O . ALA A 1 72 ? 4.783 -15.873 -19.217 1.00 87.50 72 ALA A O 1
ATOM 512 N N . MET A 1 73 ? 5.300 -17.953 -19.887 1.00 88.81 73 MET A N 1
ATOM 513 C CA . MET A 1 73 ? 4.730 -18.639 -18.723 1.00 88.81 73 MET A CA 1
ATOM 514 C C . MET A 1 73 ? 5.370 -18.236 -17.391 1.00 88.81 73 MET A C 1
ATOM 516 O O . MET A 1 73 ? 4.701 -18.313 -16.364 1.00 88.81 73 MET A O 1
ATOM 520 N N . ALA A 1 74 ? 6.610 -17.733 -17.387 1.00 87.38 74 ALA A N 1
ATOM 521 C CA . ALA A 1 74 ? 7.237 -17.217 -16.169 1.00 87.38 74 ALA A CA 1
ATOM 522 C C . ALA A 1 74 ? 6.490 -15.997 -15.591 1.00 87.38 74 ALA A C 1
ATOM 524 O O . ALA A 1 74 ? 6.624 -15.701 -14.406 1.00 87.38 74 ALA A O 1
ATOM 525 N N . PHE A 1 75 ? 5.679 -15.312 -16.407 1.00 87.81 75 PHE A N 1
ATOM 526 C CA . PHE A 1 75 ? 4.904 -14.135 -16.009 1.00 87.81 75 PHE A CA 1
ATOM 527 C C . PHE A 1 75 ? 3.413 -14.420 -15.793 1.00 87.81 75 PHE A C 1
ATOM 529 O O . PHE A 1 75 ? 2.714 -13.554 -15.271 1.00 87.81 75 PHE A O 1
ATOM 536 N N . ALA A 1 76 ? 2.914 -15.611 -16.148 1.00 89.06 76 ALA A N 1
ATOM 537 C CA . ALA A 1 76 ? 1.483 -15.928 -16.093 1.00 89.06 76 ALA A CA 1
ATOM 538 C C . ALA A 1 76 ? 0.900 -15.820 -14.672 1.00 89.06 76 ALA A C 1
ATOM 540 O O . ALA A 1 76 ? -0.204 -15.312 -14.493 1.00 89.06 76 ALA A O 1
ATOM 541 N N . ALA A 1 77 ? 1.669 -16.243 -13.666 1.00 84.25 77 ALA A N 1
ATOM 542 C CA . ALA A 1 77 ? 1.304 -16.172 -12.251 1.00 84.25 77 ALA A CA 1
ATOM 543 C C . ALA A 1 77 ? 2.236 -15.252 -11.441 1.00 84.25 77 ALA A C 1
ATOM 545 O O . ALA A 1 77 ? 2.260 -15.320 -10.213 1.00 84.25 77 ALA A O 1
ATOM 546 N N . ALA A 1 78 ? 3.031 -14.410 -12.112 1.00 86.50 78 ALA A N 1
ATOM 547 C CA . ALA A 1 78 ? 3.950 -13.515 -11.422 1.00 86.50 78 ALA A CA 1
ATOM 548 C C . ALA A 1 78 ? 3.164 -12.509 -10.554 1.00 86.50 78 ALA A C 1
ATOM 550 O O . ALA A 1 78 ? 2.268 -11.832 -11.077 1.00 86.50 78 ALA A O 1
ATOM 551 N N . PRO A 1 79 ? 3.487 -12.376 -9.251 1.00 83.62 79 PRO A N 1
ATOM 552 C CA . PRO A 1 79 ? 2.832 -11.406 -8.381 1.00 83.62 79 PRO A CA 1
ATOM 553 C C . PRO A 1 79 ? 2.965 -9.978 -8.922 1.00 83.62 79 PRO A C 1
ATOM 555 O O . PRO A 1 79 ? 4.059 -9.521 -9.256 1.00 83.62 79 PRO A O 1
ATOM 558 N N . ARG A 1 80 ? 1.842 -9.257 -8.998 1.00 85.50 80 ARG A N 1
ATOM 559 C CA . ARG A 1 80 ? 1.809 -7.847 -9.407 1.00 85.50 80 ARG A CA 1
ATOM 560 C C . ARG A 1 80 ? 1.799 -6.967 -8.166 1.00 85.50 80 ARG A C 1
ATOM 562 O O . ARG A 1 80 ? 0.805 -6.920 -7.457 1.00 85.50 80 ARG A O 1
ATOM 569 N N . MET A 1 81 ? 2.868 -6.209 -7.948 1.00 84.12 81 MET A N 1
ATOM 570 C CA . MET A 1 81 ? 3.015 -5.341 -6.767 1.00 84.12 81 MET A CA 1
ATOM 571 C C . MET A 1 81 ? 2.407 -3.936 -6.966 1.00 84.12 81 MET A C 1
ATOM 573 O O . MET A 1 81 ? 2.782 -2.983 -6.293 1.00 84.12 81 MET A O 1
ATOM 577 N N . HIS A 1 82 ? 1.486 -3.779 -7.927 1.00 84.25 82 HIS A N 1
ATOM 578 C CA . HIS A 1 82 ? 0.870 -2.489 -8.277 1.00 84.25 82 HIS A CA 1
ATOM 579 C C . HIS A 1 82 ? -0.213 -2.012 -7.297 1.00 84.25 82 HIS A C 1
ATOM 581 O O . HIS A 1 82 ? -0.557 -0.835 -7.293 1.00 84.25 82 HIS A O 1
ATOM 587 N N . SER A 1 83 ? -0.738 -2.910 -6.462 1.00 79.88 83 SER A N 1
ATOM 588 C CA . SER A 1 83 ? -1.742 -2.624 -5.430 1.00 79.88 83 SER A CA 1
ATOM 589 C C . SER A 1 83 ? -1.112 -2.232 -4.089 1.00 79.88 83 SER A C 1
ATOM 591 O O . SER A 1 83 ? -1.791 -2.249 -3.067 1.00 79.88 83 SER A O 1
ATOM 593 N N . GLY A 1 84 ? 0.189 -1.931 -4.076 1.00 74.94 84 GLY A N 1
ATOM 594 C CA . GLY A 1 84 ? 0.977 -1.852 -2.850 1.00 74.94 84 GLY A CA 1
ATOM 595 C C . GLY A 1 84 ? 1.359 -3.235 -2.314 1.00 74.94 84 GLY A C 1
ATOM 596 O O . GLY A 1 84 ? 1.047 -4.266 -2.915 1.00 74.94 84 GLY A O 1
ATOM 597 N N . GLY A 1 85 ? 2.066 -3.237 -1.185 1.00 74.19 85 GLY A N 1
ATOM 598 C CA . GLY A 1 85 ? 2.613 -4.438 -0.554 1.00 74.19 85 GLY A CA 1
ATOM 599 C C . GLY A 1 85 ? 4.102 -4.645 -0.846 1.00 74.19 85 GLY A C 1
ATOM 600 O O . GLY A 1 85 ? 4.637 -4.236 -1.878 1.00 74.19 85 GLY A O 1
ATOM 601 N N . MET A 1 86 ? 4.788 -5.274 0.101 1.00 82.00 86 MET A N 1
ATOM 602 C CA . MET A 1 86 ? 6.191 -5.676 -0.021 1.00 82.00 86 MET A CA 1
ATOM 603 C C . MET A 1 86 ? 6.269 -7.142 -0.457 1.00 82.00 86 MET A C 1
ATOM 605 O O . MET A 1 86 ? 5.374 -7.928 -0.153 1.00 82.00 86 MET A O 1
ATOM 609 N N . ALA A 1 87 ? 7.330 -7.538 -1.169 1.00 83.25 87 ALA A N 1
ATOM 610 C CA . ALA A 1 87 ? 7.530 -8.940 -1.539 1.00 83.25 87 ALA A CA 1
ATOM 611 C C . ALA A 1 87 ? 7.517 -9.832 -0.289 1.00 83.25 87 ALA A C 1
ATOM 613 O O . ALA A 1 87 ? 8.291 -9.608 0.638 1.00 83.25 87 ALA A O 1
ATOM 614 N N . GLY A 1 88 ? 6.626 -10.826 -0.277 1.00 83.00 88 GLY A N 1
ATOM 615 C CA . GLY A 1 88 ? 6.418 -11.715 0.869 1.00 83.00 88 GLY A CA 1
ATOM 616 C C . GLY A 1 88 ? 5.331 -11.271 1.856 1.00 83.00 88 GLY A C 1
ATOM 617 O O . GLY A 1 88 ? 5.046 -12.028 2.776 1.00 83.00 88 GLY A O 1
ATOM 618 N N . LEU A 1 89 ? 4.701 -10.110 1.653 1.00 84.69 89 LEU A N 1
ATOM 619 C CA . LEU A 1 89 ? 3.553 -9.633 2.429 1.00 84.69 89 LEU A CA 1
ATOM 620 C C . LEU A 1 89 ? 2.276 -9.626 1.577 1.00 84.69 89 LEU A C 1
ATOM 622 O O . LEU A 1 89 ? 2.324 -9.496 0.349 1.00 84.69 89 LEU A O 1
ATOM 626 N N . ARG A 1 90 ? 1.113 -9.754 2.222 1.00 82.94 90 ARG A N 1
ATOM 627 C CA . ARG A 1 90 ? -0.187 -9.506 1.577 1.00 82.94 90 ARG A CA 1
ATOM 628 C C . ARG A 1 90 ? -0.340 -8.021 1.234 1.00 82.94 90 ARG A C 1
ATOM 630 O O . ARG A 1 90 ? 0.332 -7.160 1.788 1.00 82.94 90 ARG A O 1
ATOM 637 N N . HIS A 1 91 ? -1.266 -7.712 0.327 1.00 83.44 91 HIS A N 1
ATOM 638 C CA . HIS A 1 91 ? -1.536 -6.332 -0.098 1.00 83.44 91 HIS A CA 1
ATOM 639 C C . HIS A 1 91 ? -1.941 -5.384 1.051 1.00 83.44 91 HIS A C 1
ATOM 641 O O . HIS A 1 91 ? -1.691 -4.187 0.968 1.00 83.44 91 HIS A O 1
ATOM 647 N N . ASP A 1 92 ? -2.562 -5.913 2.110 1.00 84.38 92 ASP A N 1
ATOM 648 C CA . ASP A 1 92 ? -3.010 -5.188 3.300 1.00 84.38 92 ASP A CA 1
ATOM 649 C C . ASP A 1 92 ? -2.070 -5.374 4.504 1.00 84.38 92 ASP A C 1
ATOM 651 O O . ASP A 1 92 ? -2.416 -5.012 5.630 1.00 84.38 92 ASP A O 1
ATOM 655 N N . GLU A 1 93 ? -0.877 -5.922 4.270 1.00 87.00 93 GLU A N 1
ATOM 656 C CA . GLU A 1 93 ? 0.183 -6.066 5.261 1.00 87.00 93 GLU A CA 1
ATOM 657 C C . GLU A 1 93 ? 1.281 -5.026 5.015 1.00 87.00 93 GLU A C 1
ATOM 659 O O . GLU A 1 93 ? 1.771 -4.834 3.900 1.00 87.00 93 GLU A O 1
ATOM 664 N N . VAL A 1 94 ? 1.695 -4.364 6.092 1.00 87.81 94 VAL A N 1
ATOM 665 C CA . VAL A 1 94 ? 2.794 -3.397 6.093 1.00 87.81 94 VAL A CA 1
ATOM 666 C C . VAL A 1 94 ? 3.737 -3.709 7.255 1.00 87.81 94 VAL A C 1
ATOM 668 O O . VAL A 1 94 ? 3.269 -4.105 8.326 1.00 87.81 94 VAL A O 1
ATOM 671 N N . PRO A 1 95 ? 5.061 -3.559 7.079 1.00 90.12 95 PRO A N 1
ATOM 672 C CA . PRO A 1 95 ? 6.000 -3.727 8.178 1.00 90.12 95 PRO A CA 1
ATOM 673 C C . PRO A 1 95 ? 5.771 -2.643 9.240 1.00 90.12 95 PRO A C 1
ATOM 675 O O . PRO A 1 95 ? 5.548 -1.478 8.910 1.00 90.12 95 PRO A O 1
ATOM 678 N N . ALA A 1 96 ? 5.860 -3.022 10.515 1.00 92.50 96 ALA A N 1
ATOM 679 C CA . ALA A 1 96 ? 5.735 -2.111 11.648 1.00 92.50 96 ALA A CA 1
ATOM 680 C C . ALA A 1 96 ? 6.946 -2.246 12.581 1.00 92.50 96 ALA A C 1
ATOM 682 O O . ALA A 1 96 ? 7.422 -3.353 12.837 1.00 92.50 96 ALA A O 1
ATOM 683 N N . ILE A 1 97 ? 7.430 -1.114 13.093 1.00 95.12 97 ILE A N 1
ATOM 684 C CA . ILE A 1 97 ? 8.460 -1.048 14.135 1.00 95.12 97 ILE A CA 1
ATOM 685 C C . ILE A 1 97 ? 7.747 -0.656 15.426 1.00 95.12 97 ILE A C 1
ATOM 687 O O . ILE A 1 97 ? 7.120 0.399 15.467 1.00 95.12 97 ILE A O 1
ATOM 691 N N . LEU A 1 98 ? 7.830 -1.508 16.448 1.00 96.81 98 LEU A N 1
ATOM 692 C CA . LEU A 1 98 ? 7.095 -1.359 17.705 1.00 96.81 98 LEU A CA 1
ATOM 693 C C . LEU A 1 98 ? 8.048 -1.394 18.902 1.00 96.81 98 LEU A C 1
ATOM 695 O O . LEU A 1 98 ? 9.073 -2.083 18.874 1.00 96.81 98 LEU A O 1
ATOM 699 N N . GLN A 1 99 ? 7.699 -0.676 19.966 1.00 97.56 99 GLN A N 1
ATOM 700 C CA . GLN A 1 99 ? 8.434 -0.696 21.231 1.00 97.56 99 GLN A CA 1
ATOM 701 C C . GLN A 1 99 ? 7.895 -1.757 22.196 1.00 97.56 99 GLN A C 1
ATOM 703 O O . GLN A 1 99 ? 6.746 -2.199 22.127 1.00 97.56 99 GLN A O 1
ATOM 708 N N . ARG A 1 100 ? 8.731 -2.160 23.164 1.00 96.50 100 ARG A N 1
ATOM 709 C CA . ARG A 1 100 ? 8.277 -3.029 24.258 1.00 96.50 100 ARG A CA 1
ATOM 710 C C . ARG A 1 100 ? 7.222 -2.300 25.089 1.00 96.50 100 ARG A C 1
ATOM 712 O O . ARG A 1 100 ? 7.482 -1.213 25.588 1.00 96.50 100 ARG A O 1
ATOM 719 N N . GLY A 1 101 ? 6.075 -2.946 25.280 1.00 95.88 101 GLY A N 1
ATOM 720 C CA . GLY A 1 101 ? 4.940 -2.395 26.025 1.00 95.88 101 GLY A CA 1
ATOM 721 C C . GLY A 1 101 ? 3.815 -1.848 25.143 1.00 95.88 101 GLY 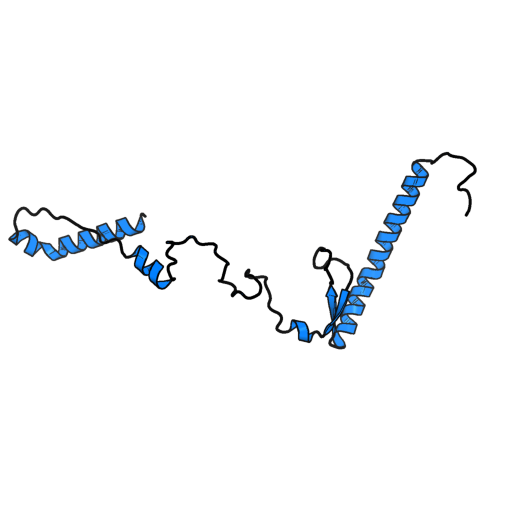A C 1
ATOM 722 O O . GLY A 1 101 ? 2.742 -1.554 25.665 1.00 95.88 101 GLY A O 1
ATOM 723 N N . GLU A 1 102 ? 4.005 -1.762 23.825 1.00 96.38 102 GLU A N 1
ATOM 724 C CA . GLU A 1 102 ? 2.931 -1.388 22.902 1.00 96.38 102 GLU A CA 1
ATOM 725 C C . GLU A 1 102 ? 1.935 -2.541 22.706 1.00 96.38 102 GLU A C 1
ATOM 727 O O . GLU A 1 102 ? 2.311 -3.710 22.586 1.00 96.38 102 GLU A O 1
ATOM 732 N N . ARG A 1 103 ? 0.639 -2.210 22.663 1.00 91.50 103 ARG A N 1
ATOM 733 C CA . ARG A 1 103 ? -0.440 -3.152 22.346 1.00 91.50 103 ARG A CA 1
ATOM 734 C C . ARG A 1 103 ? -0.945 -2.890 20.933 1.00 91.50 103 ARG A C 1
ATOM 736 O O . ARG A 1 103 ? -1.461 -1.813 20.652 1.00 91.50 103 ARG A O 1
ATOM 743 N N . VAL A 1 104 ? -0.869 -3.906 20.079 1.00 93.81 104 VAL A N 1
ATOM 744 C CA . VAL A 1 104 ? -1.473 -3.890 18.741 1.00 93.81 104 VAL A CA 1
ATOM 745 C C . VAL A 1 104 ? -2.872 -4.481 18.832 1.00 93.81 104 VAL A C 1
ATOM 747 O O . VAL A 1 104 ? -3.039 -5.596 19.318 1.00 93.81 104 VAL A O 1
ATOM 750 N N . LEU A 1 105 ? -3.874 -3.729 18.381 1.00 93.44 105 LEU A N 1
ATOM 751 C CA . LEU A 1 105 ? -5.264 -4.177 18.372 1.00 93.44 105 LEU A CA 1
ATOM 752 C C . LEU A 1 105 ? -5.597 -4.842 17.036 1.00 93.44 105 LEU A C 1
ATOM 754 O O . LEU A 1 105 ? -5.326 -4.296 15.966 1.00 93.44 105 LEU A O 1
ATOM 758 N N . SER A 1 106 ? -6.249 -6.000 17.089 1.00 92.38 106 SER A N 1
ATOM 759 C CA . SER A 1 106 ? -6.897 -6.593 15.922 1.00 92.38 106 SER A CA 1
ATOM 760 C C . SER A 1 106 ? -8.075 -5.736 15.446 1.00 92.38 106 SER A C 1
ATOM 762 O O . SER A 1 106 ? -8.621 -4.914 16.184 1.00 92.38 106 SER A O 1
ATOM 764 N N . ARG A 1 107 ? -8.546 -5.978 14.214 1.00 90.31 107 ARG A N 1
ATOM 765 C CA . ARG A 1 107 ? -9.728 -5.284 13.661 1.00 90.31 107 ARG A CA 1
ATOM 766 C C . ARG A 1 107 ? -10.958 -5.404 14.574 1.00 90.31 107 ARG A C 1
ATOM 768 O O . ARG A 1 107 ? -11.695 -4.437 14.726 1.00 90.31 107 ARG A O 1
ATOM 775 N N . ARG A 1 108 ? -11.162 -6.572 15.200 1.00 89.94 108 ARG A N 1
ATOM 776 C CA . ARG A 1 108 ? -12.269 -6.806 16.148 1.00 89.94 108 ARG A CA 1
ATOM 777 C C . ARG A 1 108 ? -12.058 -6.045 17.454 1.00 89.94 108 ARG A C 1
ATOM 779 O O . ARG A 1 108 ? -12.987 -5.420 17.954 1.00 89.94 108 ARG A O 1
ATOM 786 N N . GLU A 1 109 ? -10.837 -6.062 17.985 1.00 89.81 109 GLU A N 1
ATOM 787 C CA . GLU A 1 109 ? -10.514 -5.327 19.208 1.00 89.81 109 GLU A CA 1
ATOM 788 C C . GLU A 1 109 ? -10.672 -3.820 19.005 1.00 89.81 109 GLU A C 1
ATOM 790 O O . GLU A 1 109 ? -11.302 -3.185 19.839 1.00 89.81 109 GLU A O 1
ATOM 795 N N . ALA A 1 110 ? -10.226 -3.254 17.881 1.00 87.75 110 ALA A N 1
ATOM 796 C CA . ALA A 1 110 ? -10.402 -1.834 17.566 1.00 87.75 110 ALA A CA 1
ATOM 797 C C . ALA A 1 110 ? -11.884 -1.410 17.527 1.00 87.75 110 ALA A C 1
ATOM 799 O O . ALA A 1 110 ? -12.247 -0.373 18.084 1.00 87.75 110 ALA A O 1
ATOM 800 N N . GLN A 1 111 ? -12.758 -2.240 16.943 1.00 84.81 111 GLN A N 1
ATOM 801 C CA . GLN A 1 111 ? -14.210 -2.011 16.949 1.00 84.81 111 GLN A CA 1
ATOM 802 C C . GLN A 1 111 ? -14.778 -1.985 18.374 1.00 84.81 111 GLN A C 1
ATOM 804 O O . GLN A 1 111 ? -15.599 -1.130 18.703 1.00 84.81 111 GLN A O 1
ATOM 809 N N . SER A 1 112 ? -14.321 -2.896 19.238 1.00 82.06 112 SER A N 1
ATOM 810 C CA . SER A 1 112 ? -14.730 -2.921 20.647 1.00 82.06 112 SER A CA 1
ATOM 811 C C . SER A 1 112 ? -14.118 -1.782 21.470 1.00 82.06 112 SER A C 1
ATOM 813 O O . SER A 1 112 ? -14.765 -1.260 22.375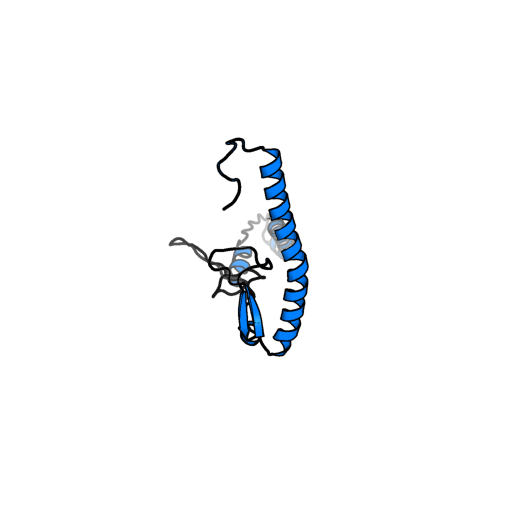 1.00 82.06 112 SER A O 1
ATOM 815 N N . TYR A 1 113 ? -12.906 -1.345 21.121 1.00 78.50 113 TYR A N 1
ATOM 816 C CA . TYR A 1 113 ? -12.175 -0.290 21.816 1.00 78.50 113 TYR A CA 1
ATOM 817 C C . TYR A 1 113 ? -12.902 1.054 21.690 1.00 78.50 113 TYR A C 1
ATOM 819 O O . TYR A 1 113 ? -13.066 1.757 22.683 1.00 78.50 113 TYR A O 1
ATOM 827 N N . GLY A 1 114 ? -13.452 1.360 20.507 1.00 67.00 114 GLY A N 1
ATOM 828 C CA . GLY A 1 114 ? -14.320 2.528 20.297 1.00 67.00 114 GLY A CA 1
ATOM 829 C C . GLY A 1 114 ? -15.690 2.437 20.991 1.00 67.00 114 GLY A C 1
ATOM 830 O O . GLY A 1 114 ? -16.318 3.457 21.263 1.00 67.00 114 GLY A O 1
ATOM 831 N N . ALA A 1 115 ? -16.157 1.231 21.327 1.00 65.31 115 ALA A N 1
ATOM 832 C CA . ALA A 1 115 ? -17.414 1.023 22.050 1.00 65.31 115 ALA A CA 1
ATOM 833 C C . ALA A 1 115 ? -17.262 1.119 23.585 1.00 65.31 115 ALA A C 1
ATOM 835 O O . ALA A 1 115 ? -18.261 1.290 24.293 1.00 65.31 115 ALA A O 1
ATOM 836 N N . GLY A 1 116 ? -16.025 1.009 24.088 1.00 59.97 116 GLY A N 1
ATOM 837 C CA . GLY A 1 116 ? -15.678 0.717 25.483 1.00 59.97 116 GLY A CA 1
ATOM 838 C C . GLY A 1 116 ? -15.588 1.901 26.449 1.00 59.97 116 GLY A C 1
ATOM 839 O O . GLY A 1 116 ? -15.205 1.710 27.600 1.00 59.97 116 GLY A O 1
ATOM 840 N N . GLY A 1 117 ? -15.961 3.114 26.040 1.00 67.12 117 GLY A N 1
ATOM 841 C CA . GLY A 1 117 ? -16.164 4.217 26.980 1.00 67.12 117 GLY A CA 1
ATOM 842 C C . GLY A 1 117 ? -17.489 4.035 27.719 1.00 67.12 117 GLY A C 1
ATOM 843 O O . GLY A 1 117 ? -18.540 4.435 27.205 1.00 67.12 117 GLY A O 1
ATOM 844 N N . GLY A 1 118 ? -17.460 3.395 28.890 1.00 69.06 118 GLY A N 1
ATOM 845 C CA . GLY A 1 118 ? -18.614 3.346 29.787 1.00 69.06 118 GLY A CA 1
ATOM 846 C C . GLY A 1 118 ? -19.006 4.769 30.184 1.00 69.06 118 GLY A C 1
ATOM 847 O O . GLY A 1 118 ? -18.210 5.482 30.788 1.00 69.06 118 GLY A O 1
ATOM 848 N N . VAL A 1 119 ? -20.211 5.206 29.816 1.00 74.94 119 VAL A N 1
ATOM 849 C CA . VAL A 1 119 ? -20.711 6.526 30.215 1.00 74.94 119 VAL A CA 1
ATOM 850 C C . VAL A 1 119 ? -21.373 6.378 31.575 1.00 74.94 119 VAL A C 1
ATOM 852 O O . VAL A 1 119 ? -22.422 5.745 31.686 1.00 74.94 119 VAL A O 1
ATOM 855 N N . ASN A 1 120 ? -20.753 6.943 32.608 1.00 81.50 120 ASN A N 1
ATOM 856 C CA . ASN A 1 120 ? -21.384 7.044 33.916 1.00 81.50 120 ASN A CA 1
ATOM 857 C C . ASN A 1 120 ? -22.344 8.243 33.913 1.00 81.50 120 ASN A C 1
ATOM 859 O O . ASN A 1 120 ? -21.927 9.365 33.628 1.00 81.50 120 ASN A O 1
ATOM 863 N N . VAL A 1 121 ? -23.623 8.000 34.199 1.00 81.00 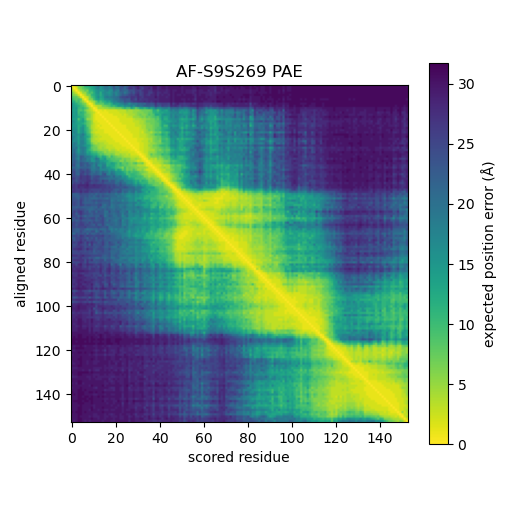121 VAL A N 1
ATOM 864 C CA . VAL A 1 121 ? -24.665 9.033 34.234 1.00 81.00 121 VAL A CA 1
ATOM 865 C C . VAL A 1 121 ? -25.238 9.100 35.641 1.00 81.00 121 VAL A C 1
ATOM 867 O O . VAL A 1 121 ? -25.959 8.203 36.073 1.00 81.00 121 VAL A O 1
ATOM 870 N N . THR A 1 122 ? -24.935 10.184 36.348 1.00 87.19 122 THR A N 1
ATOM 871 C CA . THR A 1 122 ? -25.506 10.468 37.667 1.00 87.19 122 THR A CA 1
ATOM 872 C C . THR A 1 122 ? -26.835 11.197 37.502 1.00 87.19 122 THR A C 1
ATOM 874 O O . THR A 1 122 ? -26.887 12.252 36.872 1.00 87.19 122 THR A O 1
ATOM 877 N N . ILE A 1 123 ? -27.909 10.662 38.087 1.00 84.25 123 ILE A N 1
ATOM 878 C CA . ILE A 1 123 ? -29.248 11.264 38.040 1.00 84.25 123 ILE A CA 1
ATOM 879 C C . ILE A 1 123 ? -29.633 11.724 39.445 1.00 84.25 123 ILE A C 1
ATOM 881 O O . ILE A 1 123 ? -29.693 10.919 40.371 1.00 84.25 123 ILE A O 1
ATOM 885 N N . MET A 1 124 ? -29.935 13.013 39.597 1.00 87.06 124 MET A N 1
ATOM 886 C CA . MET A 1 124 ? -30.536 13.558 40.815 1.00 87.06 124 MET A CA 1
ATOM 887 C C . MET A 1 124 ? -32.057 13.599 40.658 1.00 87.06 124 MET A C 1
ATOM 889 O O . MET A 1 124 ? -32.581 14.356 39.843 1.00 87.06 124 MET A O 1
ATOM 893 N N . ALA A 1 125 ? -32.763 12.789 41.445 1.00 86.12 125 ALA A N 1
ATOM 894 C CA . ALA A 1 125 ? -34.222 12.776 41.504 1.00 86.12 125 ALA A CA 1
ATOM 895 C C . ALA A 1 125 ? -34.707 13.337 42.847 1.00 86.12 125 ALA A C 1
ATOM 897 O O . ALA A 1 125 ? -34.082 13.100 43.880 1.00 86.12 125 ALA A O 1
ATOM 898 N N . ARG A 1 126 ? -35.825 14.075 42.834 1.00 85.62 126 ARG A N 1
ATOM 899 C CA . ARG A 1 126 ? -36.439 14.627 44.058 1.00 85.62 126 ARG A CA 1
ATOM 900 C C . ARG A 1 126 ? -37.076 13.538 44.922 1.00 85.62 126 ARG A C 1
ATOM 902 O O . ARG A 1 126 ? -37.069 13.654 46.141 1.00 85.62 126 ARG A O 1
ATOM 909 N N . ASP A 1 127 ? -37.596 12.489 44.288 1.00 88.69 127 ASP A N 1
ATOM 910 C CA . ASP A 1 127 ? -38.193 11.330 44.940 1.00 88.69 127 ASP A CA 1
ATOM 9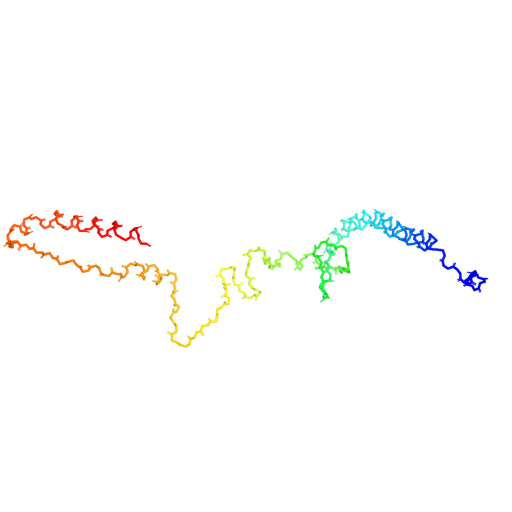11 C C . ASP A 1 127 ? -38.044 10.065 44.066 1.00 88.69 127 ASP A C 1
ATOM 913 O O . ASP A 1 127 ? -37.887 10.135 42.841 1.00 88.69 127 ASP A O 1
ATOM 917 N N . ALA A 1 128 ? -38.073 8.892 44.701 1.00 86.06 128 ALA A N 1
ATOM 918 C CA . ALA A 1 128 ? -37.848 7.612 44.029 1.00 86.06 128 ALA A CA 1
ATOM 919 C C . ALA A 1 128 ? -39.096 7.046 43.324 1.00 86.06 128 ALA A C 1
ATOM 921 O O . ALA A 1 128 ? -38.962 6.160 42.479 1.00 86.06 128 ALA A O 1
ATOM 922 N N . GLU A 1 129 ? -40.303 7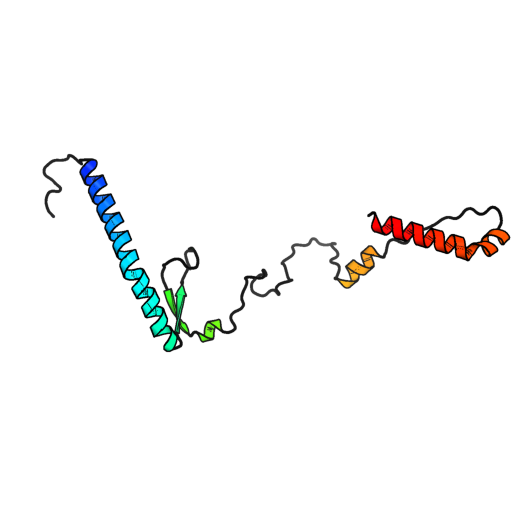.496 43.675 1.00 86.38 129 GLU A N 1
ATOM 923 C CA . GLU A 1 129 ? -41.569 6.996 43.118 1.00 86.38 129 GLU A CA 1
ATOM 924 C C . GLU A 1 129 ? -41.800 7.594 41.722 1.00 86.38 129 GLU A C 1
ATOM 926 O O . GLU A 1 129 ? -41.967 6.861 40.749 1.00 86.38 129 GLU A O 1
ATOM 931 N N . SER A 1 130 ? -41.680 8.915 41.600 1.00 84.75 130 SER A N 1
ATOM 932 C CA . SER A 1 130 ? -41.734 9.677 40.351 1.00 84.75 130 SER A CA 1
ATOM 933 C C . SER A 1 130 ? -40.626 9.253 39.393 1.00 84.75 130 SER A C 1
ATOM 935 O O . SER A 1 130 ? -40.852 9.128 38.190 1.00 84.75 130 SER A O 1
ATOM 937 N N . PHE A 1 131 ? -39.425 8.959 39.909 1.00 89.31 131 PHE A N 1
ATOM 938 C CA . PHE A 1 131 ? -38.356 8.410 39.075 1.00 89.31 131 PHE A CA 1
ATOM 939 C C . PHE A 1 131 ? -38.716 7.023 38.531 1.00 89.31 131 PHE A C 1
ATOM 941 O O . PHE A 1 131 ? -38.527 6.760 37.343 1.00 89.31 131 PHE A O 1
ATOM 948 N N . ARG A 1 132 ? -39.283 6.140 39.367 1.00 88.75 132 ARG A N 1
ATOM 949 C CA . ARG A 1 132 ? -39.754 4.816 38.929 1.00 88.75 132 ARG A CA 1
ATOM 950 C C . ARG A 1 132 ? -40.848 4.927 37.863 1.00 88.75 132 ARG A C 1
ATOM 952 O O . ARG A 1 132 ? -40.817 4.147 36.912 1.00 88.75 132 ARG A O 1
ATOM 959 N N . GLN A 1 133 ? -41.752 5.901 37.984 1.00 90.44 133 GLN A N 1
ATOM 960 C CA . GLN A 1 133 ? -42.801 6.179 36.996 1.00 90.44 133 GLN A CA 1
ATOM 961 C C . GLN A 1 133 ? -42.228 6.685 35.659 1.00 90.44 133 GLN A C 1
ATOM 963 O O . GLN A 1 133 ? -42.659 6.232 34.600 1.00 90.44 133 GLN A O 1
ATOM 968 N N . SER A 1 134 ? -41.201 7.540 35.693 1.00 90.50 134 SER A N 1
ATOM 969 C CA . SER A 1 134 ? -40.593 8.149 34.495 1.00 90.50 134 SER A CA 1
ATOM 970 C C . SER A 1 134 ? -39.369 7.403 33.944 1.00 90.50 134 SER A C 1
ATOM 972 O O . SER A 1 134 ? -38.744 7.861 32.983 1.00 90.50 134 SER A O 1
ATOM 974 N N . ARG A 1 135 ? -39.013 6.241 34.512 1.00 89.44 135 ARG A N 1
ATOM 975 C CA . ARG A 1 135 ? -37.757 5.518 34.224 1.00 89.44 135 ARG A CA 1
ATOM 976 C C . ARG A 1 135 ? -37.501 5.283 32.734 1.00 89.44 135 ARG A C 1
ATOM 978 O O . ARG A 1 135 ? -36.371 5.412 32.275 1.00 89.44 135 ARG A O 1
ATOM 985 N N . THR A 1 136 ? -38.543 4.959 31.970 1.00 91.19 136 THR A N 1
ATOM 986 C CA . THR A 1 136 ? -38.427 4.624 30.544 1.00 91.19 136 THR A CA 1
ATOM 987 C C . THR A 1 136 ? -38.131 5.863 29.702 1.00 91.19 136 THR A C 1
ATOM 989 O O . THR A 1 136 ? -37.333 5.797 28.771 1.00 91.19 136 THR A O 1
ATOM 992 N N . GLN A 1 137 ? -38.737 7.001 30.051 1.00 89.50 137 GLN A N 1
ATOM 993 C CA . GLN A 1 137 ? -38.528 8.269 29.356 1.00 89.50 137 GLN A CA 1
ATOM 994 C C . GLN A 1 137 ? -37.119 8.806 29.622 1.00 89.50 137 GLN A C 1
ATOM 996 O O . GLN A 1 137 ? -36.390 9.105 28.680 1.00 89.50 137 GLN A O 1
ATOM 1001 N N . VAL A 1 138 ? -36.696 8.796 30.890 1.00 89.69 138 VAL A N 1
ATOM 1002 C CA . VAL A 1 138 ? -35.341 9.199 31.293 1.00 89.69 138 VAL A CA 1
ATOM 1003 C C . VAL A 1 138 ? -34.278 8.310 30.637 1.00 89.69 138 VAL A C 1
ATOM 1005 O O . VAL A 1 138 ? -33.293 8.817 30.106 1.00 89.69 138 VAL A O 1
ATOM 1008 N N . ALA A 1 139 ? -34.488 6.989 30.596 1.00 89.50 139 ALA A N 1
ATOM 1009 C CA . ALA A 1 139 ? -33.573 6.070 29.918 1.00 89.50 139 ALA A CA 1
ATOM 1010 C C . ALA A 1 139 ? -33.472 6.349 28.407 1.00 89.50 139 ALA A C 1
ATOM 1012 O O . ALA A 1 139 ? -32.375 6.313 27.847 1.00 89.50 139 ALA A O 1
ATOM 1013 N N . ALA A 1 140 ? -34.593 6.662 27.749 1.00 90.69 140 ALA A N 1
ATOM 1014 C CA . ALA A 1 140 ? -34.610 7.001 26.328 1.00 90.69 140 ALA A CA 1
ATOM 1015 C C . ALA A 1 140 ? -33.878 8.322 26.033 1.00 90.69 140 ALA A C 1
ATOM 1017 O O . ALA A 1 140 ? -33.134 8.404 25.054 1.00 90.69 140 ALA A O 1
ATOM 1018 N N . ASP A 1 141 ? -34.048 9.338 26.882 1.00 90.69 141 ASP A N 1
ATOM 1019 C CA . ASP A 1 141 ? -33.355 10.623 26.752 1.00 90.69 141 ASP A CA 1
ATOM 1020 C C . ASP A 1 141 ? -31.844 10.478 26.934 1.00 90.69 141 ASP A C 1
ATOM 1022 O O . ASP A 1 141 ? -31.069 10.997 26.127 1.00 90.69 141 ASP A O 1
ATOM 1026 N N . ILE A 1 142 ? -31.417 9.694 27.926 1.00 89.12 142 ILE A N 1
ATOM 1027 C CA . ILE A 1 142 ? -30.000 9.397 28.156 1.00 89.12 142 ILE A CA 1
ATOM 1028 C C . ILE A 1 142 ? -29.410 8.627 26.973 1.00 89.12 142 ILE A C 1
ATOM 1030 O O . ILE A 1 142 ? -28.352 9.000 26.470 1.00 89.12 142 ILE A O 1
ATOM 1034 N N . ALA A 1 143 ? -30.090 7.586 26.482 1.00 87.12 143 ALA A N 1
ATOM 1035 C CA . ALA A 1 143 ? -29.617 6.813 25.335 1.00 87.12 143 ALA A CA 1
ATOM 1036 C C . ALA A 1 143 ? -29.436 7.697 24.089 1.00 87.12 143 ALA A C 1
ATOM 1038 O O . ALA A 1 143 ? -28.422 7.591 23.393 1.00 87.12 143 ALA A O 1
ATOM 1039 N N . ARG A 1 144 ? -30.374 8.624 23.843 1.00 87.75 144 ARG A N 1
ATOM 1040 C CA . ARG A 1 144 ? -30.255 9.626 22.775 1.00 87.75 144 ARG A CA 1
ATOM 1041 C C . ARG A 1 144 ? -29.063 10.554 22.998 1.00 87.75 144 ARG A C 1
ATOM 1043 O O . ARG A 1 144 ? -28.237 10.675 22.094 1.00 87.75 144 ARG A O 1
ATOM 1050 N N . ALA A 1 145 ? -28.930 11.149 24.182 1.00 85.75 145 ALA A N 1
ATOM 1051 C CA . ALA A 1 145 ? -27.841 12.071 24.505 1.00 85.75 145 ALA A CA 1
ATOM 1052 C C . ALA A 1 145 ? -26.457 11.412 24.364 1.00 85.75 145 ALA A C 1
ATOM 1054 O O . ALA A 1 145 ? -25.561 11.970 23.731 1.00 85.75 145 ALA A O 1
ATOM 1055 N N . VAL A 1 146 ? -26.304 10.181 24.861 1.00 84.69 146 VAL A N 1
ATOM 1056 C CA . VAL A 1 146 ? -25.066 9.397 24.733 1.00 84.69 146 VAL A CA 1
ATOM 1057 C C . VAL A 1 146 ? -24.769 9.058 23.272 1.00 84.69 146 VAL A C 1
ATOM 1059 O O . VAL A 1 146 ? -23.620 9.151 22.839 1.00 84.69 146 VAL A O 1
ATOM 1062 N N . SER A 1 147 ? -25.786 8.697 22.485 1.00 83.44 147 SER A N 1
ATOM 1063 C CA . SER A 1 147 ? -25.600 8.390 21.061 1.00 83.44 147 SER A CA 1
ATOM 1064 C C . SER A 1 147 ? -25.161 9.605 20.237 1.00 83.44 147 SER A C 1
ATOM 1066 O O . SER A 1 147 ? -24.351 9.456 19.324 1.00 83.44 147 SER A O 1
ATOM 1068 N N . LEU A 1 148 ? -25.654 10.803 20.574 1.00 83.69 148 LEU A N 1
ATOM 1069 C CA . LEU A 1 148 ? -25.258 12.055 19.929 1.00 83.69 148 LEU A CA 1
ATOM 1070 C C . LEU A 1 148 ? -23.831 12.450 20.321 1.00 83.69 148 LEU A C 1
ATOM 1072 O O . LEU A 1 148 ? -23.032 12.758 19.441 1.00 83.69 148 LEU A O 1
ATOM 1076 N N . GLY A 1 149 ? -23.477 12.350 21.607 1.00 78.25 149 GLY A N 1
ATOM 1077 C CA . GLY A 1 149 ? -22.116 12.623 22.084 1.00 78.25 149 GLY A CA 1
ATOM 1078 C C . GLY A 1 149 ? -21.061 11.708 21.453 1.00 78.25 149 GLY A C 1
ATOM 1079 O O . GLY A 1 149 ? -19.980 12.166 21.103 1.00 78.25 149 GLY A O 1
ATOM 1080 N N . ARG A 1 150 ? -21.394 10.432 21.213 1.00 73.56 150 ARG A N 1
ATOM 1081 C CA . ARG A 1 150 ? -20.506 9.470 20.531 1.00 73.56 150 ARG A CA 1
ATOM 1082 C C . ARG A 1 150 ? -20.295 9.742 19.038 1.00 73.56 150 ARG A C 1
ATOM 1084 O O . ARG A 1 150 ? -19.353 9.202 18.479 1.00 73.56 150 ARG A O 1
ATOM 1091 N N . ARG A 1 151 ? -21.175 10.507 18.384 1.00 72.12 151 ARG A N 1
ATOM 1092 C CA . ARG A 1 151 ? -21.061 10.852 16.952 1.00 72.12 151 ARG A CA 1
ATOM 1093 C C . ARG A 1 151 ? -20.323 12.168 16.703 1.00 72.12 151 ARG A C 1
ATOM 1095 O O . ARG A 1 151 ? -19.943 12.421 15.567 1.00 72.12 151 ARG A O 1
ATOM 1102 N N . GLY A 1 152 ? -20.193 13.014 17.726 1.00 61.81 152 GLY A N 1
ATOM 1103 C CA . GLY A 1 152 ? -19.506 14.308 17.647 1.00 61.81 152 GLY A CA 1
ATOM 1104 C C . GLY A 1 152 ? -18.020 14.270 18.024 1.00 61.81 152 GLY A C 1
ATOM 1105 O O . GLY A 1 152 ? -17.384 15.320 18.005 1.00 61.81 152 GLY A O 1
ATOM 1106 N N . MET A 1 153 ? -17.500 13.093 18.382 1.00 55.66 153 MET A N 1
ATOM 1107 C CA . MET A 1 153 ? -16.084 12.797 18.638 1.00 55.66 153 MET A CA 1
ATOM 1108 C C . MET A 1 153 ? -15.523 11.991 17.470 1.00 55.66 153 MET A C 1
ATOM 1110 O O . MET A 1 153 ? -14.334 12.189 17.148 1.00 55.66 153 MET A O 1
#

Solvent-accessible surface area (backbone atoms only — not comparable to full-atom values): 10002 Å² total; per-residue (Å²): 145,74,84,83,82,82,72,93,67,86,53,66,66,60,55,51,51,51,52,50,51,52,52,50,51,52,50,51,50,51,64,61,48,47,60,52,55,55,53,51,50,58,60,47,42,77,75,51,32,39,79,44,79,61,54,90,91,56,81,66,89,91,56,92,70,60,60,46,81,42,59,46,72,72,56,74,80,52,86,76,65,84,75,48,46,51,96,96,48,52,63,92,42,75,93,81,90,82,63,95,88,69,83,86,71,51,77,69,50,50,60,49,57,77,66,61,71,82,80,86,80,89,82,90,69,96,50,72,65,66,44,64,74,42,44,68,60,56,50,51,54,49,53,50,53,54,55,51,59,67,71,77,110

Foldseek 3Di:
DPDPPDDPDDPVVVVVVVVVVVVVVVVVCCVVVVVVVVVVQVVVVVVQWHWDADAPVHDDPPDDDDTDIDGPVVCPPDDDCPLDDDVVDDSPDDDDD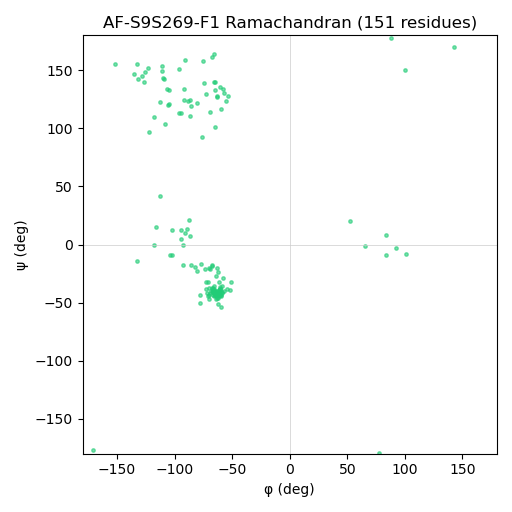DDPPDDDDDPVRVVVVLVPPDDDDDDDDPDDVVCVVCVVVVVVVVVVVVVVVSVVD

pLDDT: mean 80.63, std 12.14, range [41.72, 97.56]